Protein AF-A0A3B8W9G7-F1 (afdb_monomer_lite)

Secondary structure (DSSP, 8-state):
--HHHHHHHHHH-HHHHHHHHHIIIIIIHHHHHHHHHHHHHTTSB-TTS-HHHHHHHHHHHHHHTT-TTTS-TTTS-HHHHHHHHHHHHHHTTB-HHHHHHHHHHHHHHHHHHT----

pLDDT: mean 87.98, std 14.3, range [38.31, 98.69]

Foldseek 3Di:
DPLVVLVCCVVPPVVVNVVVVCCLLPVQLVVQLVVLVVCVVVQFWDVPDDSNVLSVVVSVQLNVLPDCVVVPPPRDDSVVSNVVSVVVSSVVTGDPVNVVVVVVVVVVVVVVVPDDDD

Structure (mmCIF, N/CA/C/O backbone):
data_AF-A0A3B8W9G7-F1
#
_entry.id   AF-A0A3B8W9G7-F1
#
loop_
_atom_site.group_PDB
_atom_site.id
_atom_site.type_symbol
_atom_site.label_atom_id
_atom_site.label_alt_id
_atom_site.label_comp_id
_atom_site.label_asym_id
_atom_site.label_entity_id
_atom_site.label_seq_id
_atom_site.pdbx_PDB_ins_code
_atom_site.Cartn_x
_atom_site.Cartn_y
_atom_site.Cartn_z
_atom_site.occupancy
_atom_site.B_iso_or_equiv
_atom_site.auth_seq_id
_atom_site.auth_comp_id
_atom_site.auth_asym_id
_atom_site.auth_atom_id
_atom_site.pdbx_PDB_model_num
ATOM 1 N N . MET A 1 1 ? 12.267 2.843 -7.205 1.00 55.97 1 MET A N 1
ATOM 2 C CA . MET A 1 1 ? 12.573 1.604 -7.951 1.00 55.97 1 MET A CA 1
ATOM 3 C C . MET A 1 1 ? 12.806 2.008 -9.393 1.00 55.97 1 MET A C 1
ATOM 5 O O . MET A 1 1 ? 11.984 2.759 -9.890 1.00 55.97 1 MET A O 1
ATOM 9 N N . TYR A 1 2 ? 13.911 1.607 -10.025 1.00 66.50 2 TYR A N 1
ATOM 10 C CA . TYR A 1 2 ? 14.139 1.888 -11.448 1.00 66.50 2 TYR A CA 1
ATOM 11 C C . TYR A 1 2 ? 13.413 0.816 -12.279 1.00 66.50 2 TYR A C 1
ATOM 13 O O . TYR A 1 2 ? 13.856 -0.333 -12.252 1.00 66.50 2 TYR A O 1
ATOM 21 N N . PRO A 1 3 ? 12.305 1.130 -12.980 1.00 65.56 3 PRO A N 1
ATOM 22 C CA . PRO A 1 3 ? 11.487 0.117 -13.658 1.00 65.56 3 PRO A CA 1
ATOM 23 C C . PRO A 1 3 ? 12.254 -0.606 -14.772 1.00 65.56 3 PRO A C 1
ATOM 25 O O . PRO A 1 3 ? 12.154 -1.824 -14.903 1.00 65.56 3 PRO A O 1
ATOM 28 N N . ALA A 1 4 ? 13.103 0.132 -15.496 1.00 72.19 4 ALA A N 1
ATOM 29 C CA . ALA A 1 4 ? 13.971 -0.408 -16.541 1.00 72.19 4 ALA A CA 1
ATOM 30 C C . ALA A 1 4 ? 14.931 -1.492 -16.017 1.00 72.19 4 ALA A C 1
ATOM 32 O O . ALA A 1 4 ? 15.105 -2.522 -16.657 1.00 72.19 4 ALA A O 1
ATOM 33 N N . LEU A 1 5 ? 15.478 -1.314 -14.807 1.00 77.00 5 LEU A N 1
ATOM 34 C CA . LEU A 1 5 ? 16.396 -2.283 -14.203 1.00 77.00 5 LEU A CA 1
ATOM 35 C C . LEU A 1 5 ? 15.712 -3.628 -13.932 1.00 77.00 5 LEU A C 1
ATOM 37 O O . LEU A 1 5 ? 16.310 -4.674 -14.146 1.00 77.00 5 LEU A O 1
ATOM 41 N N . LEU A 1 6 ? 14.466 -3.612 -13.454 1.00 76.50 6 LEU A N 1
ATOM 42 C CA . LEU A 1 6 ? 13.722 -4.841 -13.163 1.00 76.50 6 LEU A CA 1
ATOM 43 C C . LEU A 1 6 ? 13.260 -5.553 -14.426 1.00 76.50 6 LEU A C 1
ATOM 45 O O . LEU A 1 6 ? 13.293 -6.781 -14.471 1.00 76.50 6 LEU A O 1
ATOM 49 N N . TYR A 1 7 ? 12.904 -4.790 -15.457 1.00 75.88 7 TYR A N 1
ATOM 50 C CA . TYR A 1 7 ? 12.607 -5.341 -16.771 1.00 75.88 7 TYR A CA 1
ATOM 51 C C . TYR A 1 7 ? 13.834 -6.037 -17.383 1.00 75.88 7 TYR A C 1
ATOM 53 O O . TYR A 1 7 ? 13.743 -7.182 -17.831 1.00 75.88 7 TYR A O 1
ATOM 61 N N . ASP A 1 8 ? 15.002 -5.395 -17.329 1.00 81.12 8 ASP A N 1
ATOM 62 C CA . ASP A 1 8 ? 16.253 -5.978 -17.819 1.00 81.12 8 ASP A CA 1
ATOM 63 C C . ASP A 1 8 ? 16.684 -7.190 -16.982 1.00 81.12 8 ASP A C 1
ATOM 65 O O . ASP A 1 8 ? 17.107 -8.208 -17.532 1.00 81.12 8 ASP A O 1
ATOM 69 N N . LEU A 1 9 ? 16.511 -7.135 -15.658 1.00 84.88 9 LEU A N 1
ATOM 70 C CA . LEU A 1 9 ? 16.781 -8.262 -14.763 1.00 84.88 9 LEU A CA 1
ATOM 71 C C . LEU A 1 9 ? 15.920 -9.480 -15.122 1.00 84.88 9 LEU A C 1
ATOM 73 O O . LEU A 1 9 ? 16.444 -10.588 -15.239 1.00 84.88 9 LEU A O 1
ATOM 77 N N . GLN A 1 10 ? 14.619 -9.267 -15.349 1.00 84.00 10 GLN A N 1
ATOM 78 C CA . GLN A 1 10 ? 13.684 -10.314 -15.759 1.00 84.00 10 GLN A CA 1
ATOM 79 C C . GLN A 1 10 ? 14.067 -10.924 -17.112 1.00 84.00 10 GLN A C 1
ATOM 81 O O . GLN A 1 10 ? 13.988 -12.139 -17.289 1.00 84.00 10 GLN A O 1
ATOM 86 N N . LYS A 1 11 ? 14.474 -10.087 -18.072 1.00 83.75 11 LYS A N 1
ATOM 87 C CA . LYS A 1 11 ? 14.740 -10.508 -19.451 1.00 83.75 11 LYS A CA 1
ATOM 88 C C . LYS A 1 11 ? 16.104 -11.174 -19.633 1.00 83.75 11 LYS A C 1
ATOM 90 O O . LYS A 1 11 ? 16.216 -12.111 -20.421 1.00 83.75 11 LYS A O 1
ATOM 95 N N . PHE A 1 12 ? 17.132 -10.692 -18.940 1.00 87.88 12 PHE A N 1
ATOM 96 C CA . PHE A 1 12 ? 18.523 -11.068 -19.208 1.00 87.88 12 PHE A CA 1
ATOM 97 C C . PHE A 1 12 ? 19.185 -11.873 -18.079 1.00 87.88 12 PHE A C 1
ATOM 99 O O . PHE A 1 12 ? 20.223 -12.493 -18.313 1.00 87.88 12 PHE A O 1
ATOM 106 N N . HIS A 1 13 ? 18.602 -11.921 -16.874 1.00 87.38 13 HIS A N 1
ATOM 107 C CA . HIS A 1 13 ? 19.241 -12.518 -15.693 1.00 87.38 13 HIS A CA 1
ATOM 108 C C . HIS A 1 13 ? 18.279 -13.391 -14.854 1.00 87.38 13 HIS A C 1
ATOM 110 O O . HIS A 1 13 ? 17.970 -13.048 -13.711 1.00 87.38 13 HIS A O 1
ATOM 116 N N . PRO A 1 14 ? 17.855 -14.570 -15.352 1.00 87.19 14 PRO A N 1
ATOM 117 C CA . PRO A 1 14 ? 16.819 -15.401 -14.719 1.00 87.19 14 PRO A CA 1
ATOM 118 C C . PRO A 1 14 ? 17.146 -15.847 -13.283 1.00 87.19 14 PRO A C 1
ATOM 120 O O . PRO A 1 14 ? 16.261 -15.895 -12.434 1.00 87.19 14 PRO A O 1
ATOM 123 N N . ASN A 1 15 ? 18.417 -16.117 -12.967 1.00 88.12 15 ASN A N 1
ATOM 124 C CA . ASN A 1 15 ? 18.815 -16.493 -11.603 1.00 88.12 15 ASN A CA 1
ATOM 125 C C . ASN A 1 15 ? 18.653 -15.329 -10.615 1.00 88.12 15 ASN A C 1
ATOM 127 O O . ASN A 1 15 ? 18.153 -15.519 -9.511 1.00 88.12 15 ASN A O 1
ATOM 131 N N . ALA A 1 16 ? 19.045 -14.117 -11.015 1.00 84.50 16 ALA A N 1
ATOM 132 C CA . ALA A 1 16 ? 18.872 -12.927 -10.186 1.00 84.50 16 ALA A CA 1
ATOM 133 C C . ALA A 1 16 ? 17.393 -12.515 -10.099 1.00 84.50 16 ALA A C 1
ATOM 135 O O . ALA A 1 16 ? 16.943 -12.041 -9.059 1.00 84.50 16 ALA A O 1
ATOM 136 N N . TRP A 1 17 ? 16.624 -12.764 -11.163 1.00 86.88 17 TRP A N 1
ATOM 137 C CA . TRP A 1 17 ? 15.176 -12.599 -11.164 1.00 86.88 17 TRP A CA 1
ATOM 138 C C . TRP A 1 17 ? 14.482 -13.519 -10.152 1.00 86.88 17 TRP A C 1
ATOM 140 O O . TRP A 1 17 ? 13.611 -13.057 -9.423 1.00 86.88 17 TRP A O 1
ATOM 150 N N . ASN A 1 18 ? 14.904 -14.781 -10.028 1.00 87.31 18 ASN A N 1
ATOM 151 C CA . ASN A 1 18 ? 14.360 -15.688 -9.011 1.00 87.31 18 ASN A CA 1
ATOM 152 C C . ASN A 1 18 ? 14.649 -15.192 -7.587 1.00 87.31 18 ASN A C 1
ATOM 154 O O . ASN A 1 18 ? 13.736 -15.129 -6.774 1.00 87.31 18 ASN A O 1
ATOM 158 N N . VAL A 1 19 ? 15.872 -14.726 -7.310 1.00 86.75 19 VAL A N 1
ATOM 159 C CA . VAL A 1 19 ? 16.210 -14.122 -6.005 1.00 86.75 19 VAL A CA 1
ATOM 160 C C . VAL A 1 19 ? 15.340 -12.893 -5.712 1.00 86.75 19 VAL A C 1
ATOM 162 O O . VAL A 1 19 ? 14.886 -12.701 -4.583 1.00 86.75 19 VAL A O 1
ATOM 165 N N . TRP A 1 20 ? 15.076 -12.061 -6.725 1.00 82.94 20 TRP A N 1
ATOM 166 C CA . TRP A 1 20 ? 14.147 -10.938 -6.600 1.00 82.94 20 TRP A CA 1
ATOM 167 C C . TRP A 1 20 ? 12.718 -11.401 -6.287 1.00 82.94 20 TRP A C 1
ATOM 169 O O . TRP A 1 20 ? 12.079 -10.835 -5.399 1.00 82.94 20 TRP A O 1
ATOM 179 N N . LEU A 1 21 ? 12.220 -12.424 -6.987 1.00 83.31 21 LEU A N 1
ATOM 180 C CA . LEU A 1 21 ? 10.888 -12.980 -6.754 1.00 83.31 21 LEU A CA 1
ATOM 181 C C . LEU A 1 21 ? 10.751 -13.547 -5.342 1.00 83.31 21 LEU A C 1
ATOM 183 O O . LEU A 1 21 ? 9.750 -13.256 -4.691 1.00 83.31 21 LEU A O 1
ATOM 187 N N . ASP A 1 22 ? 11.749 -14.277 -4.853 1.00 86.06 22 ASP A N 1
ATOM 188 C CA . ASP A 1 22 ? 11.757 -14.830 -3.496 1.00 86.06 22 ASP A CA 1
ATOM 189 C C . ASP A 1 22 ? 11.732 -13.701 -2.458 1.00 86.06 22 ASP A C 1
ATOM 191 O O . ASP A 1 22 ? 10.863 -13.655 -1.588 1.00 86.06 22 ASP A O 1
ATOM 195 N N . TYR A 1 23 ? 12.602 -12.694 -2.604 1.00 83.94 23 TYR A N 1
ATOM 196 C CA . TYR A 1 23 ? 12.599 -11.527 -1.718 1.00 83.94 23 TYR A CA 1
ATOM 197 C C . TYR A 1 23 ? 11.257 -10.775 -1.737 1.00 83.94 23 TYR A C 1
ATOM 199 O O . TYR A 1 23 ? 10.739 -10.374 -0.689 1.00 83.94 23 TYR A O 1
ATOM 207 N N . LYS A 1 24 ? 10.666 -10.594 -2.922 1.00 80.94 24 LYS A N 1
ATOM 208 C CA . LYS A 1 24 ? 9.371 -9.929 -3.093 1.00 80.94 24 LYS A CA 1
ATOM 209 C C . LYS A 1 24 ? 8.241 -10.718 -2.428 1.00 80.94 24 LYS A C 1
ATOM 211 O O . LYS A 1 24 ? 7.446 -10.148 -1.675 1.00 80.94 24 LYS A O 1
ATOM 216 N N . ASN A 1 25 ? 8.162 -12.011 -2.716 1.00 78.00 25 ASN A N 1
ATOM 217 C CA . ASN A 1 25 ? 7.059 -12.868 -2.297 1.00 78.00 25 ASN A CA 1
ATOM 218 C C . ASN A 1 25 ? 7.150 -13.271 -0.827 1.00 78.00 25 ASN A C 1
ATOM 220 O O . ASN A 1 25 ? 6.108 -13.483 -0.210 1.00 78.00 25 ASN A O 1
ATOM 224 N N . ASP A 1 26 ? 8.348 -13.299 -0.250 1.00 83.88 26 ASP A N 1
ATOM 225 C CA . ASP A 1 26 ? 8.524 -13.638 1.155 1.00 83.88 26 ASP A CA 1
ATOM 226 C C . ASP A 1 26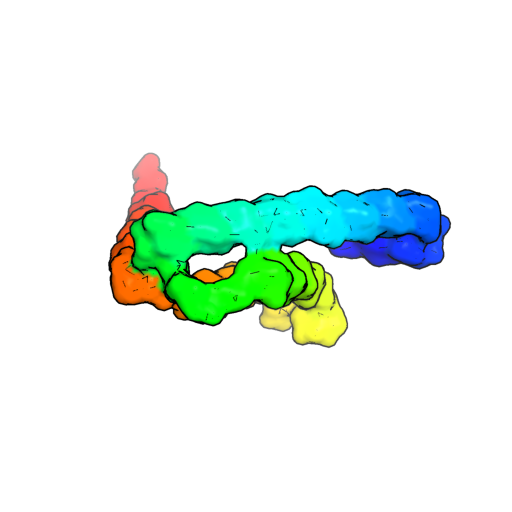 ? 8.685 -12.384 2.001 1.00 83.88 26 ASP A C 1
ATOM 228 O O . ASP A 1 26 ? 7.828 -12.074 2.829 1.00 83.88 26 ASP A O 1
ATOM 232 N N . TYR A 1 27 ? 9.745 -11.608 1.788 1.00 86.81 27 TYR A N 1
ATOM 233 C CA . TYR A 1 27 ? 10.094 -10.537 2.714 1.00 86.81 27 TYR A CA 1
ATOM 234 C C . TYR A 1 27 ? 9.132 -9.349 2.633 1.00 86.81 27 TYR A C 1
ATOM 236 O O . TYR A 1 27 ? 8.562 -8.933 3.650 1.00 86.81 27 TYR A O 1
ATOM 244 N N . ILE A 1 28 ? 8.919 -8.807 1.427 1.00 88.25 28 ILE A N 1
ATOM 245 C CA . ILE A 1 28 ? 8.037 -7.643 1.240 1.00 88.25 28 ILE A CA 1
ATOM 246 C C . ILE A 1 28 ? 6.608 -8.024 1.621 1.00 88.25 28 ILE A C 1
ATOM 248 O O . ILE A 1 28 ? 5.945 -7.296 2.363 1.00 88.25 28 ILE A O 1
ATOM 252 N N . ARG A 1 29 ? 6.153 -9.198 1.178 1.00 91.62 29 ARG A N 1
ATOM 253 C CA . ARG A 1 29 ? 4.799 -9.677 1.459 1.00 91.62 29 ARG A CA 1
ATOM 254 C C . ARG A 1 29 ? 4.563 -9.850 2.947 1.00 91.62 29 ARG A C 1
ATOM 256 O O . ARG A 1 29 ? 3.586 -9.310 3.462 1.00 91.62 29 ARG A O 1
ATOM 263 N N . GLN A 1 30 ? 5.475 -10.516 3.652 1.00 93.75 30 GLN A N 1
ATOM 264 C CA . GLN A 1 30 ? 5.372 -10.661 5.100 1.00 93.75 30 GLN A CA 1
ATOM 265 C C . GLN A 1 30 ? 5.396 -9.302 5.802 1.00 93.75 30 GLN A C 1
ATOM 267 O O . GLN A 1 30 ? 4.670 -9.112 6.774 1.00 93.75 30 GLN A O 1
ATOM 272 N N . SER A 1 31 ? 6.171 -8.330 5.313 1.00 95.00 31 SER A N 1
ATOM 273 C CA . SER A 1 31 ? 6.159 -6.977 5.875 1.00 95.00 31 SER A CA 1
ATOM 27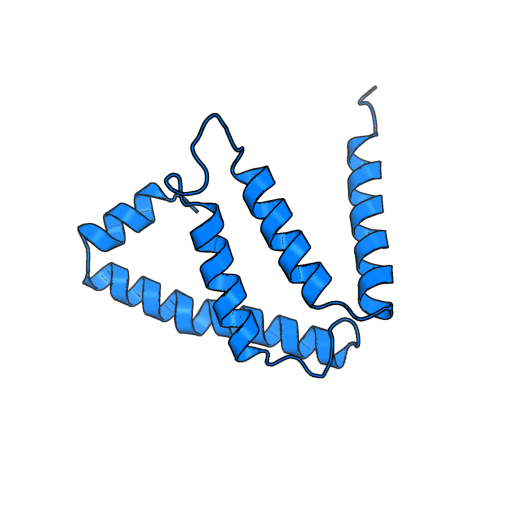4 C C . SER A 1 31 ? 4.806 -6.287 5.721 1.00 95.00 31 SER A C 1
ATOM 276 O O . SER A 1 31 ? 4.316 -5.694 6.681 1.00 95.00 31 SER A O 1
ATOM 278 N N . VAL A 1 32 ? 4.173 -6.384 4.548 1.00 96.38 32 VAL A N 1
ATOM 279 C CA . VAL A 1 32 ? 2.826 -5.835 4.342 1.00 96.38 32 VAL A CA 1
ATOM 280 C C . VAL A 1 32 ? 1.814 -6.559 5.228 1.00 96.38 32 VAL A C 1
ATOM 282 O O . VAL A 1 32 ? 1.030 -5.901 5.905 1.00 96.38 32 VAL A O 1
ATOM 285 N N . MET A 1 33 ? 1.869 -7.892 5.304 1.00 97.75 33 MET A N 1
ATOM 286 C CA . MET A 1 33 ? 0.997 -8.673 6.187 1.00 97.75 33 MET A CA 1
ATOM 287 C C . MET A 1 33 ? 1.149 -8.264 7.654 1.00 97.75 33 MET A C 1
ATOM 289 O O . MET A 1 33 ? 0.140 -8.058 8.320 1.00 97.75 33 MET A O 1
ATOM 293 N N . ARG A 1 34 ? 2.380 -8.086 8.155 1.00 97.88 34 ARG A N 1
ATOM 294 C CA . ARG A 1 34 ? 2.630 -7.620 9.530 1.00 97.88 34 ARG A CA 1
ATOM 295 C C . ARG A 1 34 ? 1.986 -6.262 9.792 1.00 97.88 34 ARG A C 1
ATOM 297 O O . ARG A 1 34 ? 1.302 -6.115 10.799 1.00 97.88 34 ARG A O 1
ATOM 304 N N . ASN A 1 35 ? 2.142 -5.311 8.871 1.00 97.50 35 ASN A N 1
ATOM 305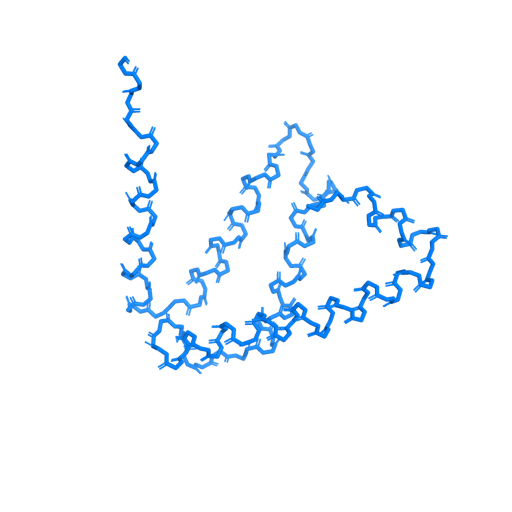 C CA . ASN A 1 35 ? 1.527 -3.988 8.996 1.00 97.50 35 ASN A CA 1
ATOM 306 C C . ASN A 1 35 ? -0.005 -4.069 9.007 1.00 97.50 35 ASN A C 1
ATOM 308 O O . ASN A 1 35 ? -0.651 -3.399 9.810 1.00 97.50 35 ASN A O 1
ATOM 312 N N . LEU A 1 36 ? -0.594 -4.904 8.143 1.00 98.38 36 LEU A N 1
ATOM 313 C CA . LEU A 1 36 ? -2.041 -5.113 8.113 1.00 98.38 36 LEU A CA 1
ATOM 314 C C . LEU A 1 36 ? -2.539 -5.738 9.423 1.00 98.38 36 LEU A C 1
ATOM 316 O O . LEU A 1 36 ? -3.479 -5.227 10.023 1.00 98.38 36 LEU A O 1
ATOM 320 N N . THR A 1 37 ? -1.877 -6.789 9.909 1.00 98.50 37 THR A N 1
ATOM 321 C CA . THR A 1 37 ? -2.217 -7.444 11.180 1.00 98.50 37 THR A CA 1
ATOM 322 C C . THR A 1 37 ? -2.096 -6.486 12.365 1.00 98.50 37 THR A C 1
ATOM 324 O O . THR A 1 37 ? -2.986 -6.445 13.212 1.00 98.50 37 THR A O 1
ATOM 327 N N . GLN A 1 38 ? -1.036 -5.675 12.414 1.00 98.50 38 GLN A N 1
ATOM 328 C CA . GLN A 1 38 ? -0.868 -4.659 13.451 1.00 98.50 38 GLN A CA 1
ATOM 329 C C . GLN A 1 38 ? -1.996 -3.624 13.400 1.00 98.50 38 GLN A C 1
ATOM 331 O O . GLN A 1 38 ? -2.631 -3.362 14.418 1.00 98.50 38 GLN A O 1
ATOM 336 N N . GLY A 1 39 ? -2.304 -3.079 12.220 1.00 98.25 39 GLY A N 1
ATOM 337 C CA . GLY A 1 39 ? -3.375 -2.094 12.083 1.00 98.25 39 GLY A CA 1
ATOM 338 C C . GLY A 1 39 ? -4.765 -2.653 12.409 1.00 98.25 39 GLY A C 1
ATOM 339 O O . GLY A 1 39 ? -5.606 -1.905 12.910 1.00 98.25 39 GLY A O 1
ATOM 340 N N . ILE A 1 40 ? -5.006 -3.955 12.202 1.00 98.69 40 ILE A N 1
ATOM 341 C CA . ILE A 1 40 ? -6.204 -4.649 12.710 1.00 98.69 40 ILE A CA 1
ATOM 342 C C . ILE A 1 40 ? -6.189 -4.676 14.244 1.00 98.69 40 ILE A C 1
ATOM 344 O O . ILE A 1 40 ? -7.170 -4.269 14.865 1.00 98.69 40 ILE A O 1
ATOM 348 N N . GLY A 1 41 ? -5.078 -5.095 14.863 1.00 98.50 41 GLY A N 1
ATOM 349 C CA . GLY A 1 41 ? -4.932 -5.145 16.325 1.00 98.50 41 GLY A CA 1
ATOM 350 C C . GLY A 1 41 ? -5.091 -3.779 17.003 1.00 98.50 41 GLY A C 1
ATOM 351 O O . GLY A 1 41 ? -5.647 -3.676 18.093 1.00 98.50 41 GLY A O 1
ATOM 352 N N . GLU A 1 42 ? -4.678 -2.708 16.328 1.00 98.12 42 GLU A N 1
ATOM 353 C CA . GLU A 1 42 ? -4.851 -1.326 16.781 1.00 98.12 42 GLU A CA 1
ATOM 354 C C . GLU A 1 42 ? -6.247 -0.751 16.461 1.00 98.12 42 GLU A C 1
ATOM 356 O O . GLU A 1 42 ? -6.591 0.353 16.902 1.00 98.12 42 GLU A O 1
ATOM 361 N N . GLY A 1 43 ? -7.077 -1.478 15.707 1.00 98.12 43 GLY A N 1
ATOM 362 C CA . GLY A 1 43 ? -8.428 -1.080 15.303 1.00 98.12 43 GLY A CA 1
ATOM 363 C C . GLY A 1 43 ? -8.480 -0.014 14.203 1.00 98.12 43 GLY A C 1
ATOM 364 O O . GLY A 1 43 ? -9.521 0.621 14.015 1.00 98.12 43 GLY A O 1
ATOM 365 N N . TYR A 1 44 ? -7.373 0.231 13.499 1.00 98.50 44 TYR A N 1
ATOM 366 C CA . TYR A 1 44 ? -7.313 1.164 12.370 1.00 98.50 44 TYR A CA 1
ATOM 367 C C . TYR A 1 44 ? -7.728 0.520 11.049 1.00 98.50 44 TYR A C 1
ATOM 369 O O . TYR A 1 44 ? -8.276 1.215 10.192 1.00 98.50 44 TYR A O 1
ATOM 377 N N . PHE A 1 45 ? -7.510 -0.786 10.893 1.00 98.62 45 PHE A N 1
ATOM 378 C CA . PHE A 1 45 ? -7.911 -1.544 9.710 1.00 98.62 45 PHE A CA 1
ATOM 379 C C . PHE A 1 45 ? -9.073 -2.488 10.007 1.00 98.62 45 PHE A C 1
ATOM 381 O O . PHE A 1 45 ? -9.255 -2.944 11.136 1.00 98.62 45 PHE A O 1
ATOM 388 N N . ARG A 1 46 ? -9.885 -2.736 8.980 1.00 98.50 46 ARG A N 1
ATOM 389 C CA . ARG A 1 46 ? -11.071 -3.588 9.034 1.00 98.50 46 ARG A CA 1
ATOM 390 C C . ARG A 1 46 ? -10.701 -5.023 9.455 1.00 98.50 46 ARG A C 1
ATOM 392 O O . ARG A 1 46 ? -9.824 -5.608 8.822 1.00 98.50 46 ARG A O 1
ATOM 399 N N . PRO A 1 47 ? -11.325 -5.598 10.498 1.00 98.12 47 PRO A N 1
ATOM 400 C CA . PRO A 1 47 ? -10.918 -6.893 11.049 1.00 98.12 47 PRO A CA 1
ATOM 401 C C . PRO A 1 47 ? -11.257 -8.092 10.153 1.00 98.12 47 PRO A C 1
ATOM 403 O O . PRO A 1 47 ? -10.660 -9.151 10.311 1.00 98.12 47 PRO A O 1
ATOM 406 N N . GLU A 1 48 ? -12.198 -7.947 9.219 1.00 98.19 48 GLU A N 1
ATOM 407 C CA . GLU A 1 48 ? -12.652 -9.020 8.329 1.00 98.19 48 GLU A CA 1
ATOM 408 C C . GLU A 1 48 ? -11.768 -9.226 7.088 1.00 98.19 48 GLU A C 1
ATOM 410 O O . GLU A 1 48 ? -12.014 -10.138 6.296 1.00 98.19 48 GLU A O 1
ATOM 415 N N . ILE A 1 49 ? -10.750 -8.385 6.880 1.00 97.94 49 ILE A N 1
ATOM 416 C CA . ILE A 1 49 ? -9.879 -8.490 5.707 1.00 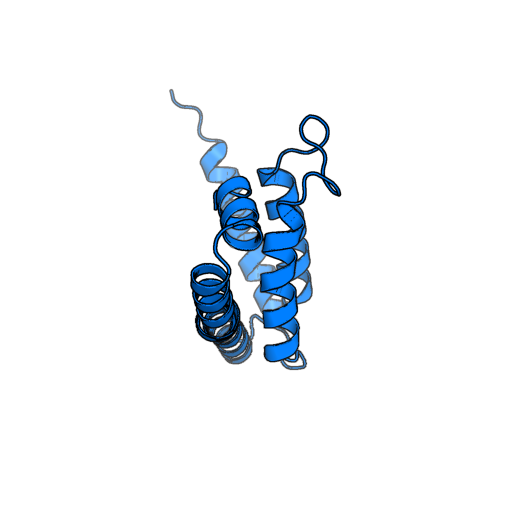97.94 49 ILE A CA 1
ATOM 417 C C . ILE A 1 49 ? -8.958 -9.709 5.798 1.00 97.94 49 ILE A C 1
ATOM 419 O O . ILE A 1 49 ? -8.392 -10.023 6.844 1.00 97.94 49 ILE A O 1
ATOM 423 N N . ASN A 1 50 ? -8.713 -10.344 4.655 1.00 98.25 50 ASN A N 1
ATOM 424 C CA . ASN A 1 50 ? -7.649 -11.330 4.535 1.00 98.25 50 ASN A CA 1
ATOM 425 C C . ASN A 1 50 ? -6.313 -10.613 4.263 1.00 98.25 50 ASN A C 1
ATOM 427 O O . ASN A 1 50 ? -6.104 -10.046 3.186 1.00 98.25 50 ASN A O 1
ATOM 431 N N . THR A 1 51 ? -5.408 -10.630 5.245 1.00 97.56 51 THR A N 1
ATOM 432 C CA . THR A 1 51 ? -4.125 -9.910 5.175 1.00 97.56 51 THR A CA 1
ATOM 433 C C . THR A 1 51 ? -3.195 -10.455 4.093 1.00 97.56 51 THR A C 1
ATOM 435 O O . THR A 1 51 ? -2.477 -9.681 3.464 1.00 97.56 51 THR A O 1
ATOM 438 N N . GLU A 1 52 ? -3.235 -11.758 3.818 1.00 96.56 52 GLU A N 1
ATOM 439 C CA . GLU A 1 52 ? -2.446 -12.408 2.769 1.00 96.56 52 GLU A CA 1
ATOM 440 C C . GLU A 1 52 ? -2.910 -11.981 1.373 1.00 96.56 52 GLU A C 1
ATOM 442 O O . GLU A 1 52 ? -2.080 -11.586 0.551 1.00 96.56 52 GLU A O 1
ATOM 447 N N . VAL A 1 53 ? -4.224 -11.974 1.131 1.00 97.69 53 VAL A N 1
ATOM 448 C CA . VAL A 1 53 ? -4.810 -11.512 -0.138 1.00 97.69 53 VAL A CA 1
ATOM 449 C C . VAL A 1 53 ? -4.459 -10.045 -0.388 1.00 97.69 53 VAL A C 1
ATOM 451 O O . VAL A 1 53 ? -4.002 -9.691 -1.476 1.00 97.69 53 VAL A O 1
ATOM 454 N N . LEU A 1 54 ? -4.614 -9.182 0.621 1.00 98.06 54 LEU A N 1
ATOM 455 C CA . LEU A 1 54 ? -4.338 -7.753 0.459 1.00 98.06 54 LEU A CA 1
ATOM 456 C C . LEU A 1 54 ? -2.844 -7.424 0.391 1.00 98.06 54 LEU A C 1
ATOM 458 O O . LEU A 1 54 ? -2.474 -6.457 -0.272 1.00 98.06 54 LEU A O 1
ATOM 462 N N . ALA A 1 55 ? -1.971 -8.236 0.989 1.00 96.44 55 ALA A N 1
ATOM 463 C CA . ALA A 1 55 ? -0.531 -8.095 0.806 1.00 96.44 55 ALA A CA 1
ATOM 464 C C . ALA A 1 55 ? -0.096 -8.435 -0.627 1.00 96.44 55 ALA A C 1
ATOM 466 O O . ALA A 1 55 ? 0.681 -7.684 -1.220 1.00 96.44 55 ALA A O 1
ATOM 467 N N . ILE A 1 56 ? -0.643 -9.512 -1.207 1.00 95.00 56 ILE A N 1
ATOM 468 C CA . ILE A 1 56 ? -0.416 -9.866 -2.617 1.00 95.00 56 ILE A CA 1
ATOM 469 C C . ILE A 1 56 ? -0.907 -8.731 -3.520 1.00 95.00 56 ILE A C 1
ATOM 471 O O . ILE A 1 56 ? -0.156 -8.260 -4.375 1.00 95.00 56 ILE A O 1
ATOM 475 N N . LEU A 1 57 ? -2.129 -8.235 -3.296 1.00 96.50 57 LEU A N 1
ATOM 476 C CA . LEU A 1 57 ? -2.671 -7.102 -4.047 1.00 96.50 57 LEU A CA 1
ATOM 477 C C . LEU A 1 57 ? -1.763 -5.869 -3.937 1.00 96.50 57 LEU A C 1
ATOM 479 O O . LEU A 1 57 ? -1.455 -5.233 -4.947 1.00 96.50 57 LEU A O 1
ATOM 483 N N . ARG A 1 58 ? -1.291 -5.534 -2.729 1.00 95.25 58 ARG A N 1
ATOM 484 C CA . ARG A 1 58 ? -0.467 -4.340 -2.519 1.00 95.25 58 ARG A CA 1
ATOM 485 C C . ARG A 1 58 ? 0.838 -4.398 -3.298 1.00 95.25 58 ARG A C 1
ATOM 487 O O . ARG A 1 58 ? 1.199 -3.411 -3.927 1.00 95.25 58 ARG A O 1
ATOM 494 N N . ILE A 1 59 ? 1.532 -5.532 -3.268 1.00 92.75 59 ILE A N 1
ATOM 495 C CA . ILE A 1 59 ? 2.802 -5.695 -3.985 1.00 92.75 59 ILE A CA 1
ATOM 496 C C . ILE A 1 59 ? 2.595 -5.542 -5.491 1.00 92.75 59 ILE A C 1
ATOM 498 O O . ILE A 1 59 ? 3.301 -4.770 -6.135 1.00 92.75 59 ILE A O 1
ATOM 502 N N . ASN A 1 60 ? 1.596 -6.231 -6.044 1.00 92.38 60 ASN A N 1
ATOM 503 C CA . ASN A 1 60 ? 1.343 -6.201 -7.484 1.00 92.38 60 ASN A CA 1
ATOM 504 C C . ASN A 1 60 ? 0.878 -4.819 -7.957 1.00 92.38 60 ASN A C 1
ATOM 506 O O . ASN A 1 60 ? 1.241 -4.382 -9.042 1.00 92.38 60 ASN A O 1
ATOM 510 N N . THR A 1 61 ? 0.120 -4.089 -7.137 1.00 94.69 61 THR A N 1
ATOM 511 C CA . THR A 1 61 ? -0.313 -2.725 -7.477 1.00 94.69 61 THR A CA 1
ATOM 512 C C . THR A 1 61 ? 0.828 -1.704 -7.449 1.00 94.69 61 THR A C 1
ATOM 514 O O . THR A 1 61 ? 0.769 -0.735 -8.201 1.00 94.69 61 THR A O 1
ATOM 517 N N . VAL A 1 62 ? 1.892 -1.922 -6.657 1.00 91.75 62 VAL A N 1
ATOM 518 C CA . VAL A 1 62 ? 3.129 -1.121 -6.770 1.00 91.75 62 VAL A CA 1
ATOM 519 C C . VAL A 1 62 ? 3.743 -1.300 -8.155 1.00 91.75 62 VAL A C 1
ATOM 521 O O . VAL A 1 62 ? 4.028 -0.303 -8.810 1.00 91.75 62 VAL A O 1
ATOM 524 N N . GLU A 1 63 ? 3.921 -2.546 -8.605 1.00 88.94 63 GLU A N 1
ATOM 525 C CA . GLU A 1 63 ? 4.484 -2.861 -9.927 1.00 88.94 63 GLU A CA 1
ATOM 526 C C . GLU A 1 63 ? 3.596 -2.319 -11.056 1.00 88.94 63 GLU A C 1
ATOM 528 O O . GLU A 1 63 ? 4.093 -1.679 -11.982 1.00 88.94 63 GLU A O 1
ATOM 533 N N . LEU A 1 64 ? 2.276 -2.494 -10.933 1.00 92.44 64 LEU A N 1
ATOM 534 C CA . LEU A 1 64 ? 1.282 -1.988 -11.880 1.00 92.44 64 LEU A CA 1
ATOM 535 C C . LEU A 1 64 ? 1.415 -0.477 -12.103 1.00 92.44 64 LEU A C 1
ATOM 537 O O . LEU A 1 64 ? 1.367 -0.023 -13.242 1.00 92.44 64 LEU A O 1
ATOM 541 N N . GLY A 1 65 ? 1.617 0.296 -11.031 1.00 93.56 65 GLY A N 1
ATOM 542 C CA . GLY A 1 65 ? 1.751 1.752 -11.103 1.00 93.56 65 GLY A CA 1
ATOM 543 C C . GLY A 1 65 ? 3.021 2.248 -11.806 1.00 93.56 65 GLY A C 1
ATOM 544 O O . GLY A 1 65 ? 3.167 3.452 -11.983 1.00 93.56 65 GLY A O 1
ATOM 545 N N . PHE A 1 66 ? 3.938 1.355 -12.198 1.00 89.88 66 PHE A N 1
ATOM 546 C CA . PHE A 1 66 ? 5.102 1.664 -13.042 1.00 89.88 66 PHE A CA 1
ATOM 547 C C . PHE A 1 66 ? 4.945 1.173 -14.491 1.00 89.88 66 PHE A C 1
ATOM 549 O O . PHE A 1 66 ? 5.902 1.211 -15.260 1.00 89.88 66 PHE A O 1
ATOM 556 N N . SER A 1 67 ? 3.774 0.657 -14.873 1.00 91.19 67 SER A N 1
ATOM 557 C CA . SER A 1 67 ? 3.552 0.155 -16.227 1.00 91.19 67 SER A CA 1
ATOM 558 C C . SER A 1 67 ? 3.334 1.302 -17.213 1.00 91.19 67 SER A C 1
ATOM 560 O O . SER A 1 67 ? 2.223 1.814 -17.322 1.00 91.19 67 SER A O 1
ATOM 562 N N . ASP A 1 68 ? 4.355 1.631 -18.006 1.00 91.00 68 ASP A N 1
ATOM 563 C CA . ASP A 1 68 ? 4.251 2.622 -19.094 1.00 91.00 68 ASP A CA 1
ATOM 564 C C . ASP A 1 68 ? 3.218 2.226 -20.167 1.00 91.00 68 ASP A C 1
ATOM 566 O O . ASP A 1 68 ? 2.681 3.075 -20.875 1.00 91.00 68 ASP A O 1
ATOM 570 N N . GLN A 1 69 ? 2.899 0.932 -20.284 1.00 93.12 69 GLN A N 1
ATOM 571 C CA . GLN A 1 69 ? 1.846 0.451 -21.181 1.00 93.12 69 GLN A CA 1
ATOM 572 C C . GLN A 1 69 ? 0.448 0.878 -20.706 1.00 93.12 69 GLN A C 1
ATOM 574 O O . GLN A 1 69 ? -0.414 1.188 -21.528 1.00 93.12 69 GLN A O 1
ATOM 579 N N . LEU A 1 70 ? 0.210 0.865 -19.392 1.00 94.50 70 LEU A N 1
ATOM 580 C CA . LEU A 1 70 ? -1.078 1.228 -18.792 1.00 94.50 70 LEU A CA 1
ATOM 581 C C . LEU A 1 70 ? -1.157 2.721 -18.460 1.00 94.50 70 LEU A C 1
ATOM 583 O O . LEU A 1 70 ? -2.221 3.329 -18.588 1.00 94.50 70 LEU A O 1
ATOM 587 N N . PHE A 1 71 ? -0.025 3.310 -18.078 1.00 95.31 71 PHE A N 1
ATOM 588 C CA . PHE A 1 71 ? 0.125 4.703 -17.680 1.00 95.31 71 PHE A CA 1
ATOM 589 C C . PHE A 1 71 ? 1.228 5.373 -18.517 1.00 95.31 71 PHE A C 1
ATOM 591 O O . PHE A 1 71 ? 2.343 5.548 -18.034 1.00 95.31 71 PHE A O 1
ATOM 598 N N . PRO A 1 72 ? 0.943 5.745 -19.781 1.00 94.62 72 PRO A N 1
ATOM 599 C CA . PRO A 1 72 ? 1.956 6.288 -20.677 1.00 94.62 72 PRO A CA 1
ATOM 600 C C . PRO A 1 72 ? 2.619 7.571 -20.146 1.00 94.62 72 PRO A C 1
ATOM 602 O O . PRO A 1 72 ? 1.899 8.510 -19.765 1.00 94.62 72 PRO A O 1
ATOM 605 N N . PRO A 1 73 ? 3.964 7.660 -20.203 1.00 87.44 73 PRO A N 1
ATOM 606 C CA . PRO A 1 73 ? 4.695 8.886 -19.900 1.00 87.44 73 PRO A CA 1
ATOM 607 C C . PRO A 1 73 ? 4.205 10.058 -20.765 1.00 87.44 73 PRO A C 1
ATOM 609 O O . PRO A 1 73 ? 3.971 9.904 -21.964 1.00 87.44 73 PRO A O 1
ATOM 612 N N . GLY A 1 74 ? 4.009 11.229 -20.155 1.00 91.44 74 GLY A N 1
ATOM 613 C CA . GLY A 1 74 ? 3.460 12.428 -20.808 1.00 91.44 74 GLY A CA 1
ATOM 614 C C . GLY A 1 74 ? 1.935 12.569 -20.725 1.00 91.44 74 GLY A C 1
ATOM 615 O O . GLY A 1 74 ? 1.416 13.661 -20.948 1.00 91.44 74 GLY A O 1
ATOM 616 N N . LYS A 1 75 ? 1.212 11.500 -20.360 1.00 96.31 75 LYS A N 1
ATOM 617 C CA . LYS A 1 75 ? -0.205 11.577 -19.962 1.00 96.31 75 LYS A CA 1
ATOM 618 C C . LYS A 1 75 ? -0.386 11.453 -18.451 1.00 96.31 75 LYS A C 1
ATOM 620 O O . LYS A 1 75 ? -1.294 12.072 -17.901 1.00 96.31 75 LYS A O 1
ATOM 625 N N . PHE A 1 76 ? 0.443 10.640 -17.803 1.00 96.88 76 PHE A N 1
ATOM 626 C CA . PHE A 1 76 ? 0.373 10.388 -16.370 1.00 96.88 76 PHE A CA 1
ATOM 627 C C . PHE A 1 76 ? 1.745 10.570 -15.728 1.00 96.88 76 PHE A C 1
ATOM 629 O O . PHE A 1 76 ? 2.731 10.007 -16.200 1.00 96.88 76 PHE A O 1
ATOM 636 N N . GLU A 1 77 ? 1.788 11.311 -14.623 1.00 94.94 77 GLU A N 1
ATOM 637 C CA . GLU A 1 77 ? 2.964 11.373 -13.761 1.00 94.94 77 GLU A CA 1
ATOM 638 C C . GLU A 1 77 ? 2.991 10.152 -12.838 1.00 94.94 77 GLU A C 1
ATOM 640 O O . GLU A 1 77 ? 2.006 9.828 -12.170 1.00 94.94 77 GLU A O 1
ATOM 645 N N . VAL A 1 78 ? 4.133 9.464 -12.779 1.00 91.62 78 VAL A N 1
ATOM 646 C CA . VAL A 1 78 ? 4.279 8.210 -12.013 1.00 91.62 78 VAL A CA 1
ATOM 647 C C . VAL A 1 78 ? 3.965 8.417 -10.530 1.00 91.62 78 VAL A C 1
ATOM 649 O O . VAL A 1 78 ? 3.370 7.549 -9.892 1.00 91.62 78 VAL A O 1
ATOM 652 N N . VAL A 1 79 ? 4.342 9.574 -9.978 1.00 93.69 79 VAL A N 1
ATOM 653 C CA . VAL A 1 79 ? 4.057 9.922 -8.579 1.00 93.69 79 VAL A CA 1
ATOM 654 C C . VAL A 1 79 ? 2.551 9.988 -8.339 1.00 93.69 79 VAL A C 1
ATOM 656 O O . VAL A 1 79 ? 2.067 9.376 -7.387 1.00 93.69 79 VAL A O 1
ATOM 659 N N . ASP A 1 80 ? 1.803 10.643 -9.226 1.00 95.81 80 ASP A N 1
ATOM 660 C CA . ASP A 1 80 ? 0.352 10.776 -9.098 1.00 95.81 80 ASP A CA 1
ATOM 661 C C . ASP A 1 80 ? -0.345 9.419 -9.216 1.00 95.81 80 ASP A C 1
ATOM 663 O O . ASP A 1 80 ? -1.217 9.096 -8.409 1.00 95.81 80 ASP A O 1
ATOM 667 N N . VAL A 1 81 ? 0.084 8.576 -10.162 1.00 96.62 81 VAL A N 1
ATOM 668 C CA . VAL A 1 81 ? -0.431 7.204 -10.311 1.00 96.62 81 VAL A CA 1
ATOM 669 C C . VAL A 1 81 ? -0.210 6.398 -9.031 1.00 96.62 81 VAL A C 1
ATOM 671 O O . VAL A 1 81 ? -1.146 5.784 -8.512 1.00 96.62 81 VAL A O 1
ATOM 674 N N . GLN A 1 82 ? 1.009 6.420 -8.484 1.00 95.50 82 GLN A N 1
ATOM 675 C CA . GLN A 1 82 ? 1.338 5.694 -7.256 1.00 95.50 82 GLN A CA 1
ATOM 676 C C . GLN A 1 82 ? 0.537 6.210 -6.058 1.00 95.50 82 GLN A C 1
ATOM 678 O O . GLN A 1 82 ? 0.040 5.401 -5.271 1.00 95.50 82 GLN A O 1
ATOM 683 N N . MET A 1 83 ? 0.366 7.528 -5.932 1.00 95.12 83 MET A N 1
ATOM 684 C CA . MET A 1 83 ? -0.413 8.137 -4.853 1.00 95.12 83 MET A CA 1
ATOM 685 C C . MET A 1 83 ? -1.896 7.769 -4.937 1.00 95.12 83 MET A C 1
ATOM 687 O O . MET A 1 83 ? -2.472 7.382 -3.924 1.00 95.12 83 MET A O 1
ATOM 691 N N . GLN A 1 84 ? -2.495 7.800 -6.130 1.00 96.81 84 GLN A N 1
ATOM 692 C CA . GLN A 1 84 ? -3.896 7.416 -6.343 1.00 96.81 84 GLN A CA 1
ATOM 693 C C . GLN A 1 84 ? -4.138 5.934 -6.023 1.00 96.81 84 GLN A C 1
ATOM 695 O O . GLN A 1 84 ? -5.082 5.588 -5.311 1.00 96.81 84 GLN A O 1
ATOM 700 N N . ILE A 1 85 ? -3.258 5.044 -6.495 1.00 97.69 85 ILE A N 1
ATOM 701 C CA . ILE A 1 85 ? -3.331 3.606 -6.196 1.00 97.69 85 ILE A CA 1
ATOM 702 C C . ILE A 1 85 ? -3.158 3.355 -4.693 1.00 97.69 85 ILE A C 1
ATOM 704 O O . ILE A 1 85 ? -3.883 2.550 -4.104 1.00 97.69 85 ILE A O 1
ATOM 708 N N . PHE A 1 86 ? -2.203 4.037 -4.058 1.00 95.69 86 PHE A N 1
ATOM 709 C CA . PHE A 1 86 ? -1.957 3.912 -2.626 1.00 95.69 86 PHE A CA 1
ATOM 710 C C . PHE A 1 86 ? -3.139 4.413 -1.793 1.00 95.69 86 PHE A C 1
ATOM 712 O O . PHE A 1 86 ? -3.568 3.715 -0.873 1.00 95.69 86 PHE A O 1
ATOM 719 N N . GLU A 1 87 ? -3.692 5.581 -2.121 1.00 95.88 87 GLU A N 1
ATOM 720 C CA . GLU A 1 87 ? -4.860 6.133 -1.437 1.00 95.88 87 GLU A CA 1
ATOM 721 C C . GLU A 1 87 ? -6.069 5.208 -1.594 1.00 95.88 87 GLU A C 1
ATOM 723 O O . GLU A 1 87 ? -6.715 4.876 -0.600 1.00 95.88 87 GLU A O 1
ATOM 728 N N . HIS A 1 88 ? -6.323 4.695 -2.801 1.00 97.88 88 HIS A N 1
ATOM 729 C CA . HIS A 1 88 ? -7.376 3.708 -3.031 1.00 97.88 88 HIS A CA 1
ATOM 730 C C . HIS A 1 88 ? -7.199 2.464 -2.147 1.00 97.88 88 HIS A C 1
ATOM 732 O O . HIS A 1 88 ? -8.145 2.027 -1.487 1.00 97.88 88 HIS A O 1
ATOM 738 N N . PHE A 1 89 ? -5.979 1.922 -2.084 1.00 97.56 89 PHE A N 1
ATOM 739 C CA . PHE A 1 89 ? -5.662 0.774 -1.238 1.00 97.56 89 PHE A CA 1
ATOM 740 C C . PHE A 1 89 ? -5.913 1.071 0.246 1.00 97.56 89 PHE A C 1
ATOM 742 O O . PHE A 1 89 ? -6.609 0.307 0.910 1.00 97.56 89 PHE A O 1
ATOM 749 N N . ILE A 1 90 ? -5.399 2.191 0.763 1.00 96.12 90 ILE A N 1
ATOM 750 C CA . ILE A 1 90 ? -5.557 2.572 2.170 1.00 96.12 90 ILE A CA 1
ATOM 751 C C . ILE A 1 90 ? -7.023 2.814 2.514 1.00 96.12 90 ILE A C 1
ATOM 753 O O . ILE A 1 90 ? -7.512 2.235 3.478 1.00 96.12 90 ILE A O 1
ATOM 757 N N . LEU A 1 91 ? -7.761 3.605 1.732 1.00 96.81 91 LEU A N 1
ATOM 758 C CA . LEU A 1 91 ? -9.180 3.875 1.991 1.00 96.81 91 LEU A CA 1
ATOM 759 C C . LEU A 1 91 ? -10.028 2.597 1.962 1.00 96.81 91 LEU A C 1
ATOM 761 O O . LEU A 1 91 ? -11.030 2.509 2.676 1.00 96.81 91 LEU A O 1
ATOM 765 N N . GLY A 1 92 ? -9.593 1.603 1.187 1.00 97.00 92 GLY A N 1
ATOM 766 C CA . GLY A 1 92 ? -10.140 0.255 1.169 1.00 97.00 92 GLY A CA 1
ATOM 767 C C . GLY A 1 92 ? -9.811 -0.594 2.401 1.00 97.00 92 GLY A C 1
ATOM 768 O O . GLY A 1 92 ? -10.344 -1.691 2.484 1.00 97.00 92 GLY A O 1
ATOM 769 N N . LEU A 1 93 ? -8.990 -0.136 3.350 1.00 98.12 93 LEU A N 1
ATOM 770 C CA . LEU A 1 93 ? -8.618 -0.852 4.580 1.00 98.12 93 LEU A CA 1
ATOM 771 C C . LEU A 1 93 ? -9.194 -0.237 5.853 1.00 98.12 93 LEU A C 1
ATOM 773 O O . LEU A 1 93 ? -9.353 -0.945 6.844 1.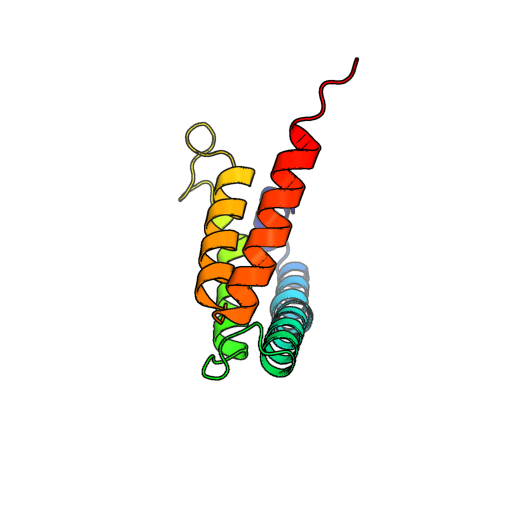00 98.12 93 LEU A O 1
ATOM 777 N N . LEU A 1 94 ? -9.425 1.076 5.868 1.00 98.38 94 LEU A N 1
ATOM 778 C CA . LEU A 1 94 ? -9.664 1.813 7.107 1.00 98.38 94 LEU A CA 1
ATOM 779 C C . LEU A 1 94 ? -11.018 1.481 7.747 1.00 98.38 94 LEU A C 1
ATOM 781 O O . LEU A 1 94 ? -12.045 1.402 7.074 1.00 98.38 94 LEU A O 1
ATOM 785 N N . THR A 1 95 ? -11.023 1.395 9.076 1.00 98.62 95 THR A N 1
ATOM 786 C CA . THR A 1 95 ? -12.229 1.589 9.899 1.00 98.62 95 THR A CA 1
ATOM 787 C C . THR A 1 95 ? -12.552 3.081 10.022 1.00 98.62 95 THR A C 1
AT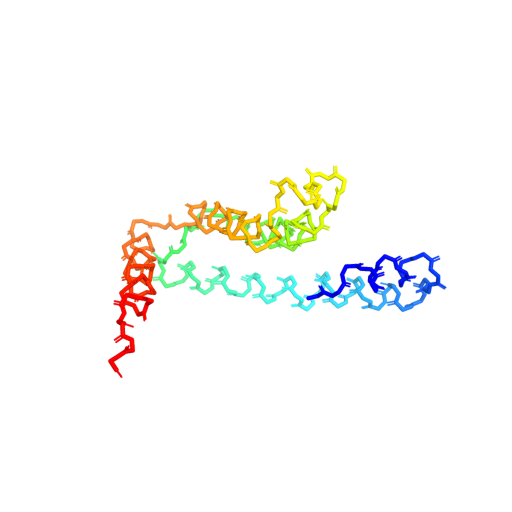OM 789 O O . THR A 1 95 ? -11.749 3.933 9.636 1.00 98.62 95 THR A O 1
ATOM 792 N N . ASP A 1 96 ? -13.666 3.444 10.661 1.00 98.12 96 ASP A N 1
ATOM 793 C CA . ASP A 1 96 ? -13.951 4.850 10.991 1.00 98.12 96 ASP A CA 1
ATOM 794 C C . ASP A 1 96 ? -12.862 5.485 11.872 1.00 98.12 96 ASP A C 1
ATOM 796 O O . ASP A 1 96 ? -12.522 6.662 11.714 1.00 98.12 96 ASP A O 1
ATOM 800 N N . LYS A 1 97 ? -12.273 4.702 12.789 1.00 97.88 97 LYS A N 1
ATOM 801 C CA . LYS A 1 97 ? -11.134 5.128 13.616 1.00 97.88 97 LYS A CA 1
ATOM 802 C C . LYS A 1 97 ? -9.904 5.381 12.744 1.00 97.88 97 LYS A C 1
ATOM 804 O O . LYS A 1 97 ? -9.276 6.432 12.875 1.00 97.88 97 LYS A O 1
ATOM 809 N N . GLY A 1 98 ? -9.584 4.443 11.851 1.00 97.94 98 GLY A N 1
ATOM 810 C CA . GLY A 1 98 ? -8.484 4.568 10.893 1.00 97.94 98 GLY A CA 1
ATOM 811 C C . GLY A 1 98 ? -8.647 5.773 9.973 1.00 97.94 98 GLY A C 1
ATOM 812 O O . GLY A 1 98 ? -7.714 6.557 9.820 1.00 97.94 98 GLY A O 1
ATOM 813 N N . ARG A 1 99 ? -9.853 5.988 9.440 1.00 97.31 99 ARG A N 1
ATOM 814 C CA . ARG A 1 99 ? -10.187 7.116 8.562 1.00 97.31 99 ARG A CA 1
ATOM 815 C C . ARG A 1 99 ? -9.937 8.452 9.243 1.00 97.31 99 ARG A C 1
ATOM 817 O O . ARG A 1 99 ? -9.239 9.293 8.692 1.00 97.31 99 ARG A O 1
ATOM 824 N N . LYS A 1 100 ? -10.403 8.627 10.483 1.00 96.50 100 LYS A N 1
ATOM 825 C CA . LYS A 1 100 ? -10.139 9.852 11.260 1.00 96.50 100 LYS A CA 1
ATOM 826 C C . LYS A 1 100 ? -8.645 10.119 11.462 1.00 96.50 100 LYS A C 1
ATOM 828 O O . LYS A 1 100 ? -8.242 11.279 11.501 1.00 96.50 100 LYS A O 1
ATOM 833 N N . LEU A 1 101 ? -7.832 9.077 11.638 1.00 95.44 101 LEU A N 1
ATOM 834 C CA . LEU A 1 101 ? -6.383 9.220 11.779 1.00 95.44 101 LEU A CA 1
ATOM 835 C C . LEU A 1 101 ? -5.718 9.567 10.439 1.00 95.44 101 LEU A C 1
ATOM 837 O O . LEU A 1 101 ? -4.902 10.485 10.390 1.00 95.44 101 LEU A O 1
ATOM 841 N N . TYR A 1 102 ? -6.105 8.885 9.363 1.00 95.06 102 TYR A N 1
ATOM 842 C CA . TYR A 1 102 ? -5.600 9.136 8.014 1.00 95.06 102 TYR A CA 1
ATOM 843 C C . TYR A 1 102 ? -5.841 10.586 7.573 1.00 95.06 102 TYR A C 1
ATOM 845 O O . TYR A 1 102 ? -4.897 11.274 7.191 1.00 95.06 102 TYR A O 1
ATOM 853 N N . GLU A 1 103 ? -7.061 11.101 7.754 1.00 94.00 103 GLU A N 1
ATOM 854 C CA . GLU A 1 103 ? -7.391 12.496 7.431 1.00 94.00 103 GLU A CA 1
ATOM 855 C C . GLU A 1 103 ? -6.546 13.501 8.229 1.00 94.00 103 GLU A C 1
ATOM 857 O O . GLU A 1 103 ? -6.175 14.560 7.723 1.00 94.00 103 GLU A O 1
ATOM 862 N N . LYS A 1 104 ? -6.189 13.192 9.483 1.00 93.56 104 LYS A N 1
ATOM 863 C CA . LYS A 1 104 ? -5.301 14.060 10.274 1.00 93.56 104 LYS A CA 1
ATOM 864 C C . LYS A 1 104 ? -3.894 14.131 9.689 1.00 93.56 104 LYS A C 1
ATOM 866 O O . LYS A 1 104 ? -3.293 15.201 9.740 1.00 93.56 104 LYS A O 1
ATOM 871 N N . TYR A 1 105 ? -3.362 13.021 9.180 1.00 90.19 105 TYR A N 1
ATOM 872 C CA . TYR A 1 105 ? -2.046 13.004 8.541 1.00 90.19 105 TYR A CA 1
ATOM 873 C C . TYR A 1 105 ? -2.072 13.713 7.190 1.00 90.19 105 TYR A C 1
ATOM 875 O O . TYR A 1 105 ? -1.252 14.602 6.971 1.00 90.19 105 TYR A O 1
ATOM 883 N N . LYS A 1 106 ? -3.080 13.426 6.358 1.00 86.75 106 LYS A N 1
ATOM 884 C CA . LYS A 1 106 ? -3.264 14.074 5.055 1.00 86.75 106 LYS A CA 1
ATOM 885 C C . LYS A 1 106 ? -3.323 15.599 5.185 1.00 86.75 106 LYS A C 1
ATOM 887 O O . LYS A 1 106 ? -2.558 16.311 4.548 1.00 86.75 106 LYS A O 1
ATOM 892 N N . ASN A 1 107 ? -4.134 16.102 6.116 1.00 82.12 107 ASN A N 1
ATOM 893 C CA . ASN A 1 107 ? -4.271 17.541 6.360 1.00 82.12 107 ASN A CA 1
ATOM 894 C C . ASN A 1 107 ? -3.029 18.204 6.986 1.00 82.12 107 ASN A C 1
ATOM 896 O O . ASN A 1 107 ? -2.894 19.427 6.921 1.00 82.12 107 ASN A O 1
ATOM 900 N N . LYS A 1 108 ? -2.145 17.441 7.644 1.00 77.12 108 LYS A N 1
ATOM 901 C CA . LYS A 1 108 ? -0.868 17.962 8.163 1.00 77.12 108 LYS A CA 1
ATOM 902 C C . LYS A 1 108 ? 0.157 18.124 7.047 1.00 77.12 108 LYS A C 1
ATOM 904 O O . LYS A 1 108 ? 0.851 19.137 7.021 1.00 77.12 108 LYS A O 1
ATOM 909 N N . GLU A 1 109 ? 0.231 17.169 6.125 1.00 63.66 109 GLU A N 1
ATOM 910 C CA . GLU A 1 109 ? 1.103 17.283 4.954 1.00 63.66 109 GLU A CA 1
ATOM 911 C C . GLU A 1 109 ? 0.713 18.484 4.084 1.00 63.66 109 GLU A C 1
ATOM 913 O O . GLU A 1 109 ? 1.589 19.268 3.727 1.00 63.66 109 GLU A O 1
ATOM 918 N N . THR A 1 110 ? -0.587 18.726 3.866 1.00 60.19 110 THR A N 1
ATOM 919 C CA . THR A 1 110 ? -1.063 19.904 3.114 1.00 60.19 110 THR A CA 1
ATOM 920 C C . THR A 1 110 ? -0.614 21.226 3.752 1.00 60.19 110 THR A C 1
ATOM 922 O O . THR A 1 110 ? -0.094 22.093 3.062 1.00 60.19 110 THR A O 1
ATOM 925 N N . ARG A 1 111 ? -0.700 21.363 5.084 1.00 54.72 111 ARG A N 1
ATOM 926 C CA . ARG A 1 111 ? -0.279 22.593 5.793 1.00 54.72 111 ARG A CA 1
ATOM 927 C C . ARG A 1 111 ? 1.228 22.835 5.787 1.00 54.72 111 ARG A C 1
ATOM 929 O O . ARG A 1 111 ? 1.662 23.968 5.959 1.00 54.72 111 ARG A O 1
ATOM 936 N N . THR A 1 112 ? 2.031 21.786 5.630 1.00 51.16 112 THR A N 1
ATOM 937 C CA . THR A 1 112 ? 3.497 21.914 5.654 1.00 51.16 112 THR A CA 1
ATOM 938 C C . THR A 1 112 ? 4.028 22.388 4.294 1.00 51.16 112 THR A C 1
ATOM 940 O O . THR A 1 112 ? 5.076 23.021 4.236 1.00 51.16 112 THR A O 1
ATOM 943 N N . GLN A 1 113 ? 3.276 22.159 3.210 1.00 47.44 113 GLN A N 1
ATOM 944 C CA . GLN A 1 113 ? 3.588 22.667 1.866 1.00 47.44 113 GLN A CA 1
ATOM 945 C C . GLN A 1 113 ? 3.114 24.113 1.621 1.00 47.44 113 GLN A C 1
ATOM 947 O O . GLN A 1 113 ? 3.567 24.748 0.675 1.00 47.44 113 GLN A O 1
ATOM 952 N N . GLU A 1 114 ? 2.249 24.659 2.479 1.00 46.84 114 GLU A N 1
ATOM 953 C CA . GLU A 1 114 ? 1.700 26.020 2.353 1.00 46.84 114 GLU A CA 1
ATOM 954 C C . GLU A 1 114 ? 2.528 27.108 3.055 1.00 46.84 114 GLU A C 1
ATOM 956 O O . GLU A 1 114 ? 2.133 28.269 3.024 1.00 46.84 114 GLU A O 1
ATOM 961 N N . THR A 1 115 ? 3.663 26.786 3.691 1.00 38.31 115 THR A N 1
ATOM 962 C CA . THR A 1 115 ? 4.507 27.824 4.315 1.00 38.31 115 THR A CA 1
ATOM 963 C C . THR A 1 115 ? 5.351 28.498 3.227 1.00 38.31 115 THR A C 1
ATOM 965 O O . THR A 1 115 ? 6.275 27.859 2.719 1.00 38.31 115 THR A O 1
ATOM 968 N N . PRO A 1 116 ? 5.082 29.761 2.839 1.00 41.12 116 PRO A N 1
ATOM 969 C CA . PRO A 1 116 ? 5.931 30.464 1.893 1.00 41.12 116 PRO A CA 1
ATOM 970 C C . PRO A 1 116 ? 7.260 30.732 2.594 1.00 41.12 116 PRO A C 1
ATOM 972 O O . PRO A 1 116 ? 7.284 31.257 3.709 1.00 41.12 116 PRO A O 1
ATOM 975 N N . ILE A 1 117 ? 8.359 30.355 1.948 1.00 45.91 117 ILE A N 1
ATOM 976 C CA . ILE A 1 117 ? 9.688 30.825 2.329 1.00 45.91 117 ILE A CA 1
ATOM 977 C C . ILE A 1 117 ? 9.646 32.353 2.181 1.00 45.91 117 ILE A C 1
ATOM 979 O O . ILE A 1 117 ? 9.485 32.849 1.065 1.00 45.91 117 ILE A O 1
ATOM 983 N N . LEU A 1 118 ? 9.691 33.066 3.310 1.00 40.88 118 LEU A N 1
ATOM 984 C CA . LEU A 1 118 ? 9.982 34.501 3.355 1.00 40.88 118 LEU A CA 1
ATOM 985 C C . LEU A 1 118 ? 11.463 34.733 3.053 1.00 40.88 118 LEU A C 1
ATOM 987 O O . LEU A 1 118 ? 12.289 33.944 3.567 1.00 40.88 118 LEU A O 1
#

Radius of gyration: 17.31 Å; chains: 1; bounding box: 33×51×38 Å

Sequence (118 aa):
MYPALLYDLQKFHPNAWNVWLDYKNDYIRQSVMRNLTQGIGEGYFRPEINTEVLAILRINTVELGFSDQLFPPGKFEVVDVQMQIFEHFILGLLTDKGRKLYEKYKNKETRTQETPIL